Protein AF-A0A220VBJ7-F1 (afdb_monomer_lite)

Secondary structure (DSSP, 8-state):
----PPP-TTT--SHHHHHHHHHHHHHHHHHHHHHHHHHHHHHHHHHHHH-BTTB--HHHHHHHHHHHHHTT--TT---HHHHHHHHHHH--PPPTHHHHHHHHHHTTTTSHHHHHS----S--TT-HHHHHHHHHHHHHHHT-

pLDDT: mean 81.79, std 14.36, range [36.06, 96.69]

InterPro domains:
  IPR002901 Mannosyl-glycoprotein endo-beta-N-acetylglucosamidase-like domain [PF01832] (84-121)
  IPR053195 Bax-like [PTHR40572] (5-121)

Foldseek 3Di:
DPQQDQDPLVPDPDPVVLLVSLLVRVVVVLVVVQVVLVVLVVLLVVLQVVQDPQDDDPVNVVSLVVLCVVQVPDPPDPRVNVSSVVSNVLSDGDDSCVSVQLCVQCVSQVRPCCVVPVQSHDDDPPCCSPSVNVSVVVVVSVVD

Sequence (144 aa):
MTQIEKPDFTSINEISKRKEAFIQYFLPIINEINNSILKDKKLLNHIAVSNNNNTLSEKQKQDLGKLEKKYNLNEGTSDNSQKIKELTLRINTIPVSMIAQAALESGWGTSRFSIEGNNFLDNTVLQQVVVSRLRMLLQEQLMK

Structure (mmCIF, N/CA/C/O backbone):
data_AF-A0A220VBJ7-F1
#
_entry.id   AF-A0A220VBJ7-F1
#
loop_
_atom_site.group_PDB
_atom_site.id
_atom_site.type_symbol
_atom_site.label_atom_id
_atom_site.label_alt_id
_atom_site.label_comp_id
_atom_site.label_asym_id
_atom_site.label_entity_id
_atom_site.label_seq_id
_atom_site.pdbx_PDB_ins_code
_atom_site.Cartn_x
_atom_site.Cartn_y
_atom_site.Cartn_z
_atom_site.occupancy
_atom_site.B_iso_or_equiv
_atom_site.auth_seq_id
_atom_site.auth_comp_id
_atom_site.auth_asym_id
_atom_site.auth_atom_id
_atom_site.pdbx_PDB_model_num
ATOM 1 N N . MET A 1 1 ? -7.098 12.247 -8.175 1.00 49.66 1 MET A N 1
ATOM 2 C CA . MET A 1 1 ? -6.016 11.320 -8.547 1.00 49.66 1 MET A CA 1
ATOM 3 C C . MET A 1 1 ? -5.426 11.869 -9.820 1.00 49.66 1 MET A C 1
ATOM 5 O O . MET A 1 1 ? -6.189 12.132 -10.744 1.00 49.66 1 MET A O 1
ATOM 9 N N . THR A 1 2 ? -4.132 12.155 -9.832 1.00 51.00 2 THR A N 1
ATOM 10 C CA . THR A 1 2 ? -3.449 12.544 -11.068 1.00 51.00 2 THR A CA 1
ATOM 11 C C . THR A 1 2 ? -3.351 11.280 -11.914 1.00 51.00 2 THR A C 1
ATOM 13 O O . THR A 1 2 ? -2.804 10.294 -11.431 1.00 51.00 2 THR A O 1
ATOM 16 N N . GLN A 1 3 ? -3.927 11.257 -13.119 1.00 59.69 3 GLN A N 1
ATOM 17 C CA . GLN A 1 3 ? -3.736 10.113 -14.011 1.00 59.69 3 GLN A CA 1
ATOM 18 C C . GLN A 1 3 ? -2.275 10.107 -14.465 1.00 59.69 3 GLN A C 1
ATOM 20 O O . GLN A 1 3 ? -1.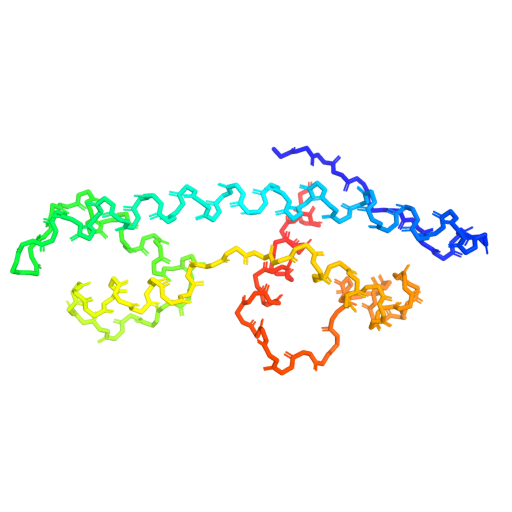840 10.994 -15.195 1.00 59.69 3 GLN A O 1
ATOM 25 N N . ILE A 1 4 ? -1.509 9.143 -13.959 1.00 72.06 4 ILE A N 1
ATOM 26 C CA . ILE A 1 4 ? -0.122 8.910 -14.356 1.00 72.06 4 ILE A CA 1
ATOM 27 C C . ILE A 1 4 ? -0.158 7.788 -15.384 1.00 72.06 4 ILE A C 1
ATOM 29 O O . ILE A 1 4 ? -0.421 6.632 -15.045 1.00 72.06 4 ILE A O 1
ATOM 33 N N . GLU A 1 5 ? 0.067 8.143 -16.643 1.00 81.31 5 GLU A N 1
ATOM 34 C CA . GLU A 1 5 ? 0.084 7.187 -17.743 1.00 81.31 5 GLU A CA 1
ATOM 35 C C . GLU A 1 5 ? 1.272 6.226 -17.596 1.00 81.31 5 GLU A C 1
ATOM 37 O O . GLU A 1 5 ? 2.394 6.638 -17.284 1.00 81.31 5 GLU A O 1
ATOM 42 N N . LYS A 1 6 ? 1.019 4.926 -17.778 1.00 83.88 6 LYS A N 1
ATOM 43 C CA . LYS A 1 6 ? 2.051 3.889 -17.692 1.00 83.88 6 LYS A CA 1
ATOM 44 C C . LYS A 1 6 ? 2.944 3.948 -18.937 1.00 83.88 6 LYS A C 1
ATOM 46 O O . LYS A 1 6 ? 2.429 3.728 -20.030 1.00 83.88 6 LYS A O 1
ATOM 51 N N . PRO A 1 7 ? 4.267 4.156 -18.797 1.00 88.06 7 PRO A N 1
ATOM 52 C CA . PRO A 1 7 ? 5.177 4.081 -19.931 1.00 88.06 7 PRO A CA 1
ATOM 53 C C . PRO A 1 7 ? 5.195 2.675 -20.538 1.00 88.06 7 PRO A C 1
ATOM 55 O O . PRO A 1 7 ? 5.212 1.677 -19.809 1.00 88.06 7 PRO A O 1
ATOM 58 N N . ASP A 1 8 ? 5.299 2.582 -21.863 1.00 90.69 8 ASP A N 1
ATOM 59 C CA . ASP A 1 8 ? 5.710 1.336 -22.508 1.00 90.69 8 ASP A CA 1
ATOM 60 C C . ASP A 1 8 ? 7.216 1.130 -22.293 1.00 90.69 8 ASP A C 1
ATOM 62 O O . ASP A 1 8 ? 8.058 1.529 -23.102 1.00 90.69 8 ASP A O 1
ATOM 66 N N . PHE A 1 9 ? 7.562 0.489 -21.177 1.00 90.75 9 PHE A N 1
ATOM 67 C CA . PHE A 1 9 ? 8.946 0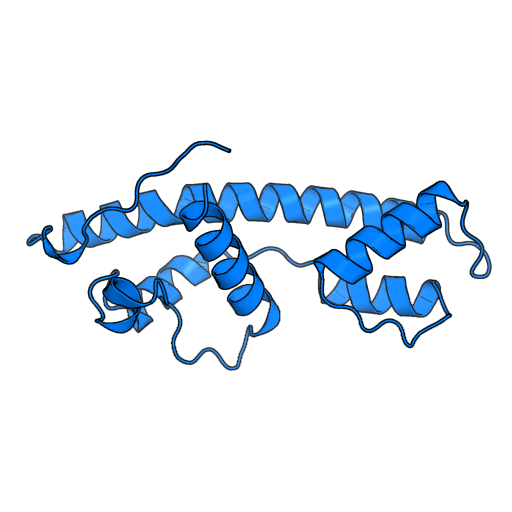.194 -20.812 1.00 90.75 9 PHE A CA 1
ATOM 68 C C . PHE A 1 9 ? 9.683 -0.660 -21.854 1.00 90.75 9 PHE A C 1
ATOM 70 O O . PHE A 1 9 ? 10.915 -0.615 -21.895 1.00 90.75 9 PHE A O 1
ATOM 77 N N . THR A 1 10 ? 8.970 -1.424 -22.693 1.00 90.00 10 THR A N 1
ATOM 78 C CA . THR A 1 10 ? 9.592 -2.272 -23.723 1.00 90.00 10 THR A CA 1
ATOM 79 C C . THR A 1 10 ? 10.093 -1.468 -24.916 1.00 90.00 10 THR A C 1
ATOM 81 O O . THR A 1 10 ? 11.131 -1.806 -25.481 1.00 90.00 10 THR A O 1
ATOM 84 N N . SER A 1 11 ? 9.429 -0.353 -25.229 1.00 92.56 11 SER A N 1
ATOM 85 C CA . SER A 1 11 ? 9.840 0.576 -26.288 1.00 92.56 11 SER A CA 1
ATOM 86 C C . SER A 1 11 ? 11.109 1.383 -25.952 1.00 92.56 11 SER A C 1
ATOM 88 O O . SER A 1 11 ? 11.761 1.937 -26.840 1.00 92.56 11 SER A O 1
ATOM 90 N N . ILE A 1 12 ? 11.506 1.445 -24.672 1.00 92.50 12 ILE A N 1
ATOM 91 C CA . ILE A 1 12 ? 12.649 2.244 -24.207 1.00 92.50 12 ILE A CA 1
ATOM 92 C C . ILE A 1 12 ? 13.937 1.417 -24.285 1.00 92.50 12 ILE A C 1
ATOM 94 O O . ILE A 1 12 ? 14.318 0.738 -23.330 1.00 92.50 12 ILE A O 1
ATOM 98 N N . ASN A 1 13 ? 14.648 1.491 -25.411 1.00 91.00 13 ASN A N 1
ATOM 99 C CA . ASN A 1 13 ? 15.873 0.710 -25.648 1.00 91.00 13 ASN A CA 1
ATOM 100 C C . ASN A 1 13 ? 17.038 1.072 -24.708 1.00 91.00 13 ASN A C 1
ATOM 102 O O . ASN A 1 13 ? 17.793 0.197 -24.286 1.00 91.00 13 ASN A O 1
ATOM 106 N N . GLU A 1 14 ? 17.186 2.350 -24.357 1.00 94.94 14 GLU A N 1
ATOM 107 C CA . GLU A 1 14 ? 18.277 2.814 -23.499 1.00 94.94 14 GLU A CA 1
ATOM 108 C C . GLU A 1 14 ? 17.997 2.481 -22.026 1.00 94.94 14 GLU A C 1
ATOM 110 O O . GLU A 1 14 ? 17.055 2.998 -21.422 1.00 94.94 14 GLU A O 1
ATOM 115 N N . ILE A 1 15 ? 18.845 1.639 -21.425 1.00 91.75 15 ILE A N 1
ATOM 116 C CA . ILE A 1 15 ? 18.643 1.148 -20.055 1.00 91.75 15 ILE A CA 1
ATOM 117 C C . ILE A 1 15 ? 18.559 2.282 -19.025 1.00 91.75 15 ILE A C 1
ATOM 119 O O . ILE A 1 15 ? 17.741 2.214 -18.112 1.00 91.75 15 ILE A O 1
ATOM 123 N N . SER A 1 16 ? 19.358 3.341 -19.178 1.00 94.50 16 SER A N 1
ATOM 124 C CA . SER A 1 16 ? 19.352 4.494 -18.271 1.00 94.50 16 SER A CA 1
ATOM 125 C C . SER A 1 16 ? 18.005 5.219 -18.292 1.00 94.50 16 SER A C 1
ATOM 127 O O . SER A 1 16 ? 17.412 5.430 -17.235 1.00 94.50 16 SER A O 1
ATOM 129 N N . LYS A 1 17 ? 17.463 5.491 -19.488 1.00 94.38 17 LYS A N 1
ATOM 130 C CA . LYS A 1 17 ? 16.135 6.103 -19.659 1.00 94.38 17 LYS A CA 1
ATOM 131 C C . LYS A 1 17 ? 15.012 5.210 -19.146 1.00 94.38 17 LYS A C 1
ATOM 133 O O . LYS A 1 17 ? 14.055 5.704 -18.562 1.00 94.38 17 LYS A O 1
ATOM 138 N N . ARG A 1 18 ? 15.129 3.889 -19.310 1.00 94.00 18 ARG A N 1
ATOM 139 C CA . ARG A 1 18 ? 14.128 2.941 -18.797 1.00 94.00 18 ARG A CA 1
ATOM 140 C C . ARG A 1 18 ? 14.072 2.950 -17.271 1.00 94.00 18 ARG A C 1
ATOM 142 O O . ARG A 1 18 ? 12.986 2.968 -16.700 1.00 94.00 18 ARG A O 1
ATOM 149 N N . LYS A 1 19 ? 15.236 2.977 -16.613 1.00 93.62 19 LYS A N 1
ATOM 150 C CA . LYS A 1 19 ? 15.338 3.100 -15.150 1.00 93.62 19 LYS A CA 1
ATOM 151 C C . LYS A 1 19 ? 14.693 4.384 -14.647 1.00 93.62 19 LYS A C 1
ATOM 153 O O . LYS A 1 19 ? 13.926 4.348 -13.688 1.00 93.62 19 LYS A O 1
ATOM 158 N N . GLU A 1 20 ? 14.992 5.498 -15.307 1.00 94.31 20 GLU A N 1
ATOM 159 C CA . GLU A 1 20 ? 14.415 6.800 -14.984 1.00 94.31 20 GLU A CA 1
ATOM 160 C C . GLU A 1 20 ? 12.891 6.790 -15.139 1.00 94.31 20 GLU A C 1
ATOM 162 O O . GLU A 1 20 ? 12.189 7.105 -14.179 1.00 94.31 20 GLU A O 1
ATOM 167 N N . ALA A 1 21 ? 12.380 6.335 -16.287 1.00 92.62 21 ALA A N 1
ATOM 168 C CA . ALA A 1 21 ? 10.946 6.225 -16.543 1.00 92.62 21 ALA A CA 1
ATOM 169 C C . ALA A 1 21 ? 10.240 5.342 -15.502 1.00 92.62 21 ALA A C 1
ATOM 171 O O . ALA A 1 21 ? 9.152 5.673 -15.035 1.00 92.62 21 ALA A O 1
ATOM 172 N N . PHE A 1 22 ? 10.868 4.237 -15.088 1.00 91.56 22 PHE A N 1
ATOM 173 C CA . PHE A 1 22 ? 10.323 3.348 -14.062 1.00 91.56 22 PHE A CA 1
ATOM 174 C C . PHE A 1 22 ? 10.199 4.054 -12.706 1.00 91.56 22 PHE A C 1
ATOM 176 O O . PHE A 1 22 ? 9.150 4.000 -12.064 1.00 91.56 22 PHE A O 1
ATOM 183 N N . ILE A 1 23 ? 11.248 4.759 -12.272 1.00 92.12 23 ILE A N 1
ATOM 184 C CA . ILE A 1 23 ? 11.227 5.508 -11.008 1.00 92.12 23 ILE A CA 1
ATOM 185 C C . ILE A 1 23 ? 10.211 6.653 -11.079 1.00 92.12 23 ILE A C 1
ATOM 187 O O . ILE A 1 23 ? 9.424 6.816 -10.148 1.00 92.12 23 ILE A O 1
ATOM 191 N N . GLN A 1 24 ? 10.192 7.416 -12.174 1.00 92.50 24 GLN A N 1
ATOM 192 C CA . GLN A 1 24 ? 9.256 8.526 -12.382 1.00 92.50 24 GLN A CA 1
ATOM 193 C C . GLN A 1 24 ? 7.798 8.065 -12.410 1.00 92.50 24 GLN A C 1
ATOM 195 O O . GLN A 1 24 ? 6.929 8.790 -11.934 1.00 92.50 24 GLN A O 1
ATOM 200 N N . TYR A 1 25 ? 7.531 6.855 -12.904 1.00 89.31 25 TYR A N 1
ATOM 201 C CA . TYR A 1 25 ? 6.203 6.257 -12.865 1.00 89.31 25 TYR A CA 1
ATOM 202 C C . TYR A 1 25 ? 5.793 5.861 -11.435 1.00 89.31 25 TYR A C 1
ATOM 204 O O . TYR A 1 25 ? 4.736 6.266 -10.954 1.00 89.31 25 TYR A O 1
ATOM 212 N N . PHE A 1 26 ? 6.631 5.109 -10.710 1.00 87.19 26 PHE A N 1
ATOM 213 C CA . PHE A 1 26 ? 6.243 4.544 -9.409 1.00 87.19 26 PHE A CA 1
ATOM 214 C C . PHE A 1 26 ? 6.357 5.499 -8.219 1.00 87.19 26 PHE A C 1
ATOM 216 O O . PHE A 1 26 ? 5.573 5.388 -7.275 1.00 87.19 26 PHE A O 1
ATOM 223 N N . LEU A 1 27 ? 7.326 6.415 -8.218 1.00 90.50 27 LEU A N 1
ATOM 224 C CA . LEU A 1 27 ? 7.577 7.310 -7.087 1.00 90.50 27 LEU A CA 1
ATOM 225 C C . LEU A 1 27 ? 6.358 8.175 -6.709 1.00 90.50 27 LEU A C 1
ATOM 227 O O . LEU A 1 27 ? 5.960 8.144 -5.540 1.00 90.50 27 LEU A O 1
ATOM 231 N N . PRO A 1 28 ? 5.723 8.919 -7.635 1.00 90.06 28 PRO A N 1
ATOM 232 C CA . PRO A 1 28 ? 4.513 9.678 -7.319 1.00 90.06 28 PRO A CA 1
ATOM 233 C C . PRO A 1 28 ? 3.348 8.785 -6.863 1.00 90.06 28 PRO A C 1
ATOM 235 O O . PRO A 1 28 ? 2.659 9.154 -5.912 1.00 90.06 28 PRO A O 1
ATOM 238 N N . ILE A 1 29 ? 3.176 7.594 -7.453 1.00 85.12 29 ILE A N 1
ATOM 239 C CA . ILE A 1 29 ? 2.142 6.624 -7.049 1.00 85.12 29 ILE A CA 1
ATOM 240 C C . ILE A 1 29 ? 2.353 6.207 -5.588 1.00 85.12 29 ILE A C 1
ATOM 242 O O . ILE A 1 29 ? 1.443 6.308 -4.767 1.00 85.12 29 ILE A O 1
ATOM 246 N N . ILE A 1 30 ? 3.568 5.789 -5.224 1.00 85.81 30 ILE A N 1
ATOM 247 C CA . ILE A 1 30 ? 3.896 5.385 -3.850 1.00 85.81 30 ILE A CA 1
ATOM 248 C C . ILE A 1 30 ? 3.710 6.545 -2.872 1.00 85.81 30 ILE A C 1
ATOM 250 O O . ILE A 1 30 ? 3.183 6.339 -1.778 1.00 85.81 30 ILE A O 1
ATOM 254 N N . ASN A 1 31 ? 4.087 7.765 -3.256 1.00 89.56 31 ASN A N 1
ATOM 255 C CA . ASN A 1 31 ? 3.891 8.947 -2.421 1.00 89.56 31 ASN A CA 1
ATOM 256 C C . ASN A 1 31 ? 2.403 9.234 -2.170 1.00 89.56 31 ASN A C 1
ATOM 258 O O . ASN A 1 31 ? 2.016 9.492 -1.029 1.00 89.56 31 ASN A O 1
ATOM 262 N N . GLU A 1 32 ? 1.549 9.147 -3.194 1.00 86.88 32 GLU A N 1
ATOM 263 C CA . GLU A 1 32 ? 0.100 9.325 -3.040 1.00 86.88 32 GLU A CA 1
ATOM 264 C C . GLU A 1 32 ? -0.503 8.256 -2.116 1.00 86.88 32 GLU A C 1
ATOM 266 O O . GLU A 1 32 ? -1.260 8.572 -1.190 1.00 86.88 32 GLU A O 1
ATOM 271 N N . ILE A 1 33 ? -0.100 6.997 -2.301 1.00 84.69 33 ILE A N 1
ATOM 272 C CA . ILE A 1 33 ? -0.538 5.875 -1.466 1.00 84.69 33 ILE A CA 1
ATOM 273 C C . ILE A 1 33 ? -0.105 6.079 -0.013 1.00 84.69 33 ILE A C 1
ATOM 275 O O . ILE A 1 33 ? -0.928 5.977 0.900 1.00 84.69 33 ILE A O 1
ATOM 279 N N . ASN A 1 34 ? 1.161 6.428 0.215 1.00 89.44 34 ASN A N 1
ATOM 280 C CA . ASN A 1 34 ? 1.687 6.695 1.549 1.00 89.44 34 ASN A CA 1
ATOM 281 C C . ASN A 1 34 ? 0.969 7.865 2.220 1.00 89.44 34 ASN A C 1
ATOM 283 O O . ASN A 1 34 ? 0.639 7.776 3.401 1.00 89.44 34 ASN A O 1
ATOM 287 N N . ASN A 1 35 ? 0.634 8.918 1.474 1.00 92.25 35 ASN A N 1
ATOM 288 C CA . ASN A 1 35 ? -0.169 10.023 1.991 1.00 92.25 35 ASN A CA 1
ATOM 289 C C . ASN A 1 35 ? -1.575 9.570 2.416 1.00 92.25 35 ASN A C 1
ATOM 291 O O . ASN A 1 35 ? -2.077 10.033 3.443 1.00 92.25 35 ASN A O 1
ATOM 295 N N . SER A 1 36 ? -2.211 8.653 1.678 1.00 90.25 36 SER A N 1
ATOM 296 C CA . SER A 1 36 ? -3.487 8.049 2.094 1.00 90.25 36 SER A CA 1
ATOM 297 C C . SER A 1 36 ? -3.328 7.217 3.370 1.00 90.25 36 SER A C 1
ATOM 299 O O . SER A 1 36 ? -4.076 7.416 4.326 1.00 90.25 36 SER A O 1
ATOM 301 N N . ILE A 1 37 ? -2.306 6.362 3.435 1.00 90.94 37 ILE A N 1
ATOM 302 C CA . ILE A 1 37 ? -2.015 5.519 4.604 1.00 90.94 37 ILE A CA 1
ATOM 303 C C . ILE A 1 37 ? -1.731 6.372 5.846 1.00 90.94 37 ILE A C 1
ATOM 305 O O . ILE A 1 37 ? -2.180 6.044 6.940 1.00 90.94 37 ILE A O 1
ATOM 309 N N . LEU A 1 38 ? -1.021 7.493 5.705 1.00 94.31 38 LEU A N 1
ATOM 310 C CA . LEU A 1 38 ? -0.758 8.411 6.815 1.00 94.31 38 LEU A CA 1
ATOM 311 C C . LEU A 1 38 ? -2.039 9.067 7.345 1.00 94.31 38 LEU A C 1
ATOM 313 O O . LEU A 1 38 ? -2.154 9.278 8.553 1.00 94.31 38 LEU A O 1
ATOM 317 N N . LYS A 1 39 ? -3.012 9.373 6.477 1.00 95.56 39 LYS A N 1
ATOM 318 C CA . LYS A 1 39 ? -4.337 9.855 6.907 1.00 95.56 39 LYS A CA 1
ATOM 319 C C . LYS A 1 39 ? -5.083 8.773 7.687 1.00 95.56 39 LYS A C 1
ATOM 321 O O . LYS A 1 39 ? -5.618 9.067 8.752 1.00 95.56 39 LYS A O 1
ATOM 326 N N . ASP A 1 40 ? -5.039 7.531 7.212 1.00 95.25 40 ASP A N 1
ATOM 327 C CA . ASP A 1 40 ? -5.651 6.394 7.903 1.00 95.25 40 ASP A CA 1
ATOM 328 C C . ASP A 1 40 ? -4.989 6.125 9.264 1.00 95.25 40 ASP A C 1
ATOM 330 O O . ASP A 1 40 ? -5.693 5.934 10.253 1.00 95.25 40 ASP A O 1
ATOM 334 N N . LYS A 1 41 ? -3.649 6.193 9.359 1.00 95.38 41 LYS A N 1
ATOM 335 C CA . LYS A 1 41 ? -2.918 6.100 10.639 1.00 95.38 41 LYS A CA 1
ATOM 336 C C . LYS A 1 41 ? -3.371 7.176 11.621 1.00 95.38 41 LYS A C 1
ATOM 338 O O . LYS A 1 41 ? -3.604 6.881 12.789 1.00 95.38 41 LYS A O 1
ATOM 343 N N . LYS A 1 42 ? -3.501 8.426 11.163 1.00 96.69 42 LYS A N 1
ATOM 344 C CA . LYS A 1 42 ? -3.973 9.536 12.008 1.00 96.69 42 LYS A CA 1
ATOM 345 C C . LYS A 1 42 ? -5.390 9.284 12.524 1.00 96.69 42 LYS A C 1
ATOM 347 O O . LYS A 1 42 ? -5.641 9.489 13.708 1.00 96.69 42 LYS A O 1
ATOM 352 N N . LEU A 1 43 ? -6.286 8.810 11.658 1.00 96.31 43 LEU A N 1
ATOM 353 C CA . LEU A 1 43 ? -7.650 8.439 12.035 1.00 96.31 43 LEU A CA 1
ATOM 354 C C . LEU A 1 43 ? -7.660 7.299 13.063 1.00 96.31 43 LEU A C 1
ATOM 356 O O . LEU A 1 43 ? -8.316 7.424 14.096 1.00 96.31 43 LEU A O 1
ATOM 360 N N . LEU A 1 44 ? -6.896 6.228 12.824 1.00 95.94 44 LEU A N 1
ATOM 361 C CA . LEU A 1 44 ? -6.794 5.099 13.749 1.00 95.94 44 LEU A CA 1
ATOM 362 C C . LEU A 1 44 ? -6.250 5.533 15.114 1.00 95.94 44 LEU A C 1
ATOM 364 O O . LEU A 1 44 ? -6.814 5.156 16.134 1.00 95.94 44 LEU A O 1
ATOM 368 N N . ASN A 1 45 ? -5.208 6.368 15.144 1.00 95.44 45 ASN A N 1
ATOM 369 C CA . ASN A 1 45 ? -4.644 6.891 16.389 1.00 95.44 45 ASN A CA 1
ATOM 370 C C . ASN A 1 45 ? -5.662 7.734 17.166 1.00 95.44 45 ASN A C 1
ATOM 372 O O . ASN A 1 45 ? -5.760 7.611 18.383 1.00 95.44 45 ASN A O 1
ATOM 376 N N . HIS A 1 46 ? -6.454 8.559 16.476 1.00 95.06 46 HIS A N 1
ATOM 377 C CA . HIS A 1 46 ? -7.524 9.329 17.111 1.00 95.06 46 HIS A CA 1
ATOM 378 C C . HIS A 1 46 ? -8.597 8.416 17.731 1.00 95.06 46 HIS A C 1
ATOM 380 O O . HIS A 1 46 ? -9.049 8.656 18.853 1.00 95.06 46 HIS A O 1
ATOM 386 N N . ILE A 1 47 ? -8.987 7.347 17.027 1.00 94.81 47 ILE A N 1
ATOM 387 C CA . ILE A 1 47 ? -9.903 6.324 17.554 1.00 94.81 47 ILE A CA 1
ATOM 388 C C . ILE A 1 47 ? -9.276 5.621 18.768 1.00 94.81 47 ILE A C 1
ATOM 390 O O . ILE A 1 47 ? -9.942 5.476 19.787 1.00 94.81 47 ILE A O 1
ATOM 394 N N . ALA A 1 48 ? -7.994 5.252 18.691 1.00 93.06 48 ALA A N 1
ATOM 395 C CA . ALA A 1 48 ? -7.268 4.557 19.751 1.00 93.06 48 ALA A CA 1
ATOM 396 C C . ALA A 1 48 ? -7.194 5.364 21.051 1.00 93.06 48 ALA A C 1
ATOM 398 O O . ALA A 1 48 ? -7.490 4.828 22.113 1.00 93.06 48 ALA A O 1
ATOM 399 N N . VAL A 1 49 ? -6.867 6.657 20.967 1.00 92.56 49 VAL A N 1
ATOM 400 C CA . VAL A 1 49 ? -6.828 7.560 22.133 1.00 92.56 49 VAL A CA 1
ATOM 401 C C . VAL A 1 49 ? -8.214 7.738 22.759 1.00 92.56 49 VAL A C 1
ATOM 403 O O . VAL A 1 49 ? -8.331 7.923 23.965 1.00 92.56 49 VAL A O 1
ATOM 406 N N . SER A 1 50 ? -9.271 7.667 21.948 1.00 88.44 50 SER A N 1
ATOM 407 C CA . SER A 1 50 ? -10.651 7.828 22.416 1.00 88.44 50 SER A CA 1
ATOM 408 C C . SER A 1 50 ? -11.276 6.538 22.958 1.00 88.44 50 SER A C 1
ATOM 410 O O . SER A 1 50 ? -12.365 6.589 23.529 1.00 88.44 50 SER A O 1
ATOM 412 N N . ASN A 1 51 ? -10.637 5.386 22.746 1.00 86.81 51 ASN A N 1
ATOM 413 C CA . ASN A 1 51 ? -11.168 4.087 23.137 1.00 86.81 51 ASN A CA 1
ATOM 414 C C . ASN A 1 51 ? -11.003 3.872 24.648 1.00 86.81 51 ASN A C 1
ATOM 416 O O . ASN A 1 51 ? -9.991 3.346 25.105 1.00 86.81 51 ASN A O 1
ATOM 420 N N . ASN A 1 52 ? -12.014 4.260 25.424 1.00 80.69 52 ASN A N 1
ATOM 421 C CA . ASN A 1 52 ? -12.077 4.007 26.863 1.00 80.69 52 ASN A CA 1
ATOM 422 C C . ASN A 1 52 ? -12.953 2.784 27.143 1.00 80.69 52 ASN A C 1
ATOM 424 O O . ASN A 1 52 ? -14.136 2.784 26.805 1.00 80.69 52 ASN A O 1
ATOM 428 N N . ASN A 1 53 ? -12.388 1.748 27.772 1.00 81.44 53 ASN A N 1
ATOM 429 C CA . ASN A 1 53 ? -13.095 0.501 28.105 1.00 81.44 53 ASN A CA 1
ATOM 430 C C . ASN A 1 53 ? -13.888 -0.077 26.919 1.00 81.44 53 ASN A C 1
ATOM 432 O O . ASN A 1 53 ? -15.067 -0.401 27.045 1.00 81.44 53 ASN A O 1
ATOM 436 N N . ASN A 1 54 ? -13.252 -0.159 25.746 1.00 82.12 54 ASN A N 1
ATOM 437 C CA . ASN A 1 54 ? -13.850 -0.695 24.520 1.00 82.12 54 ASN A CA 1
ATOM 438 C C . ASN A 1 54 ? -15.077 0.088 23.993 1.00 82.12 54 ASN A C 1
ATOM 440 O O . ASN A 1 54 ? -15.831 -0.411 23.154 1.00 82.12 54 ASN A O 1
ATOM 444 N N . THR A 1 55 ? -15.294 1.314 24.477 1.00 86.50 55 THR A N 1
ATOM 445 C CA . THR A 1 55 ? -16.433 2.153 24.102 1.00 86.50 55 THR A CA 1
ATOM 446 C C . THR A 1 55 ? -16.007 3.197 23.076 1.00 86.50 55 THR A C 1
ATOM 448 O O . THR A 1 55 ? -15.082 3.974 23.301 1.00 86.50 55 THR A O 1
ATOM 451 N N . LEU A 1 56 ? -16.720 3.232 21.951 1.00 90.81 56 LEU A N 1
ATOM 452 C CA . LEU A 1 56 ? -16.526 4.178 20.855 1.00 90.81 56 LEU A CA 1
ATOM 453 C C . LEU A 1 56 ? -17.867 4.815 20.480 1.00 90.81 56 LEU A C 1
ATOM 455 O O . LEU A 1 56 ? -18.912 4.165 20.554 1.00 90.81 56 LEU A O 1
ATOM 459 N N . SER A 1 57 ? -17.839 6.068 20.030 1.00 92.44 57 SER A N 1
ATOM 460 C CA . SER A 1 57 ? -19.000 6.712 19.404 1.00 92.44 57 SER A CA 1
ATOM 461 C C . SER A 1 57 ? -19.391 6.014 18.098 1.00 92.44 57 SER A C 1
ATOM 463 O O . SER A 1 57 ? -18.558 5.385 17.445 1.00 92.44 57 SER A O 1
ATOM 465 N N . GLU A 1 58 ? -20.638 6.183 17.657 1.00 91.81 58 GLU A N 1
ATOM 466 C CA . GLU A 1 58 ? -21.112 5.595 16.394 1.00 91.81 58 GLU A CA 1
ATOM 467 C C . GLU A 1 58 ? -20.267 6.024 15.189 1.00 91.81 58 GLU A C 1
ATOM 469 O O . GLU A 1 58 ? -19.918 5.198 14.346 1.00 91.81 58 GLU A O 1
ATOM 474 N N . LYS A 1 59 ? -19.826 7.288 15.150 1.00 93.38 59 LYS A N 1
ATOM 475 C CA . LYS A 1 59 ? -18.908 7.769 14.110 1.00 93.38 59 LYS A CA 1
ATOM 476 C C . LYS A 1 59 ? -17.572 7.018 14.137 1.00 93.38 59 LYS A C 1
ATOM 478 O O . LYS A 1 59 ? -17.087 6.595 13.094 1.00 93.38 59 LYS A O 1
ATOM 483 N N . GLN A 1 60 ? -16.989 6.821 15.320 1.00 94.06 60 GLN A N 1
ATOM 484 C CA . GLN A 1 60 ? -15.725 6.091 15.467 1.00 94.06 60 GLN A CA 1
ATOM 485 C C . GLN A 1 60 ? -15.871 4.613 15.107 1.00 94.06 60 GLN A C 1
ATOM 487 O O . GLN A 1 60 ? -14.973 4.072 14.472 1.00 94.06 60 GLN A O 1
ATOM 492 N N . LYS A 1 61 ? -16.995 3.971 15.449 1.00 91.88 61 LYS A N 1
ATOM 493 C CA . LYS A 1 61 ? -17.289 2.594 15.021 1.00 91.88 61 LYS A CA 1
ATOM 494 C C . LYS A 1 61 ? -17.393 2.494 13.501 1.00 91.88 61 LYS A C 1
ATOM 496 O O . LYS A 1 61 ? -16.814 1.588 12.910 1.00 91.88 61 LYS A O 1
ATOM 501 N N . GLN A 1 62 ? -18.081 3.438 12.858 1.00 93.12 62 GLN A N 1
ATOM 502 C CA . GLN A 1 62 ? -18.178 3.490 11.397 1.00 93.12 62 GLN A CA 1
ATOM 503 C C . GLN A 1 62 ? -16.810 3.695 10.740 1.00 93.12 62 GLN A C 1
ATOM 505 O O . GLN A 1 62 ? -16.483 3.016 9.769 1.00 93.12 62 GLN A O 1
ATOM 510 N N . ASP A 1 63 ? -16.006 4.621 11.258 1.00 94.94 63 ASP A N 1
ATOM 511 C CA . ASP A 1 63 ? -14.671 4.898 10.730 1.00 94.94 63 ASP A CA 1
ATOM 512 C C . ASP A 1 63 ? -13.707 3.725 10.964 1.00 94.94 63 ASP A C 1
ATOM 514 O O . ASP A 1 63 ? -12.961 3.364 10.053 1.00 94.94 63 ASP A O 1
ATOM 518 N N . LEU A 1 64 ? -13.787 3.058 12.121 1.00 93.88 64 LEU A N 1
ATOM 519 C CA . LEU A 1 64 ? -13.065 1.815 12.390 1.00 93.88 64 LEU A CA 1
ATOM 520 C C . LEU A 1 64 ? -13.480 0.724 11.395 1.00 93.88 64 LEU A C 1
ATOM 522 O O . LEU A 1 64 ? -12.616 0.161 10.733 1.00 93.88 64 LEU A O 1
ATOM 526 N N . GLY A 1 65 ? -14.782 0.514 11.181 1.00 92.31 65 GLY A N 1
ATOM 527 C CA . GLY A 1 65 ? -15.298 -0.462 10.216 1.00 92.31 65 GLY A CA 1
ATOM 528 C C . GLY A 1 65 ? -14.866 -0.192 8.769 1.00 92.31 65 GLY A C 1
ATOM 529 O O . GLY A 1 65 ? -14.598 -1.124 8.009 1.00 92.31 65 GLY A O 1
ATOM 530 N N . LYS A 1 66 ? -14.723 1.080 8.368 1.00 92.44 66 LYS A N 1
ATOM 531 C CA . LYS A 1 66 ? -14.134 1.432 7.063 1.00 92.44 66 LYS A CA 1
ATOM 532 C C . LYS A 1 66 ? -12.669 1.010 6.982 1.00 92.44 66 LYS A C 1
ATOM 534 O O . LYS A 1 66 ? -12.258 0.493 5.945 1.00 92.44 66 LYS A O 1
ATOM 539 N N . LEU A 1 67 ? -11.887 1.223 8.043 1.00 92.19 67 LEU A N 1
ATOM 540 C CA . LEU A 1 67 ? -10.490 0.786 8.101 1.00 92.19 67 LEU A CA 1
ATOM 541 C C . LEU A 1 67 ? -10.381 -0.744 8.086 1.00 92.19 67 LEU A C 1
ATOM 543 O O . LEU A 1 67 ? -9.551 -1.274 7.354 1.00 92.19 67 LEU A O 1
ATOM 547 N N . GLU A 1 68 ? -11.250 -1.455 8.807 1.00 91.31 68 GLU A N 1
ATOM 548 C CA . GLU A 1 68 ? -11.315 -2.923 8.796 1.00 91.31 68 GLU A CA 1
ATOM 549 C C . GLU A 1 68 ? -11.490 -3.462 7.375 1.00 91.31 68 GLU A C 1
ATOM 551 O O . GLU A 1 68 ? -10.653 -4.231 6.897 1.00 91.31 68 GLU A O 1
ATOM 556 N N . LYS A 1 69 ? -12.503 -2.964 6.655 1.00 88.44 69 LYS A N 1
ATOM 557 C CA . LYS A 1 69 ? -12.744 -3.328 5.252 1.00 88.44 69 LYS A CA 1
ATOM 558 C C . LYS A 1 69 ? -11.576 -2.935 4.355 1.00 88.44 69 LYS A C 1
ATOM 560 O O . LYS A 1 69 ? -11.121 -3.727 3.540 1.00 88.44 69 LYS A O 1
ATOM 565 N N . LYS A 1 70 ? -11.046 -1.720 4.525 1.00 87.19 70 LYS A N 1
ATOM 566 C CA . LYS A 1 70 ? -9.939 -1.195 3.712 1.00 87.19 70 LYS A CA 1
ATOM 567 C C . LYS A 1 70 ? -8.651 -2.011 3.867 1.00 87.19 70 LYS A C 1
ATOM 569 O O . LYS A 1 70 ? -7.853 -2.023 2.931 1.00 87.19 70 LYS A O 1
ATOM 574 N N . TYR A 1 71 ? -8.422 -2.641 5.019 1.00 87.00 71 TYR A N 1
ATOM 575 C CA . TYR A 1 71 ? -7.203 -3.394 5.343 1.00 87.00 71 TYR A CA 1
ATOM 576 C C . TYR A 1 71 ? -7.444 -4.903 5.529 1.00 87.00 71 TYR A C 1
ATOM 578 O O . TYR A 1 71 ? -6.582 -5.601 6.078 1.00 87.00 71 TYR A O 1
ATOM 586 N N . ASN A 1 72 ? -8.582 -5.404 5.032 1.00 85.25 72 ASN A N 1
ATOM 587 C CA . ASN A 1 72 ? -8.980 -6.813 5.060 1.00 85.25 72 ASN A CA 1
ATOM 588 C C .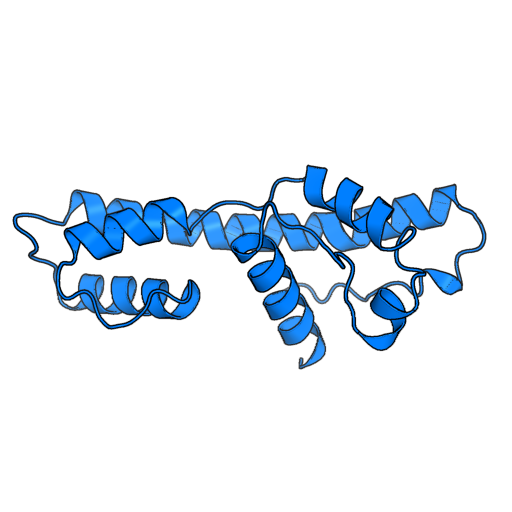 ASN A 1 72 ? -8.811 -7.442 6.454 1.00 85.25 72 ASN A C 1
ATOM 590 O O . ASN A 1 72 ? -8.198 -8.504 6.610 1.00 85.25 72 ASN A O 1
ATOM 594 N N . LEU A 1 73 ? -9.278 -6.735 7.485 1.00 85.25 73 LEU A N 1
ATOM 595 C CA . LEU A 1 73 ? -9.406 -7.297 8.822 1.00 85.25 73 LEU A CA 1
ATOM 596 C C . LEU A 1 73 ? -10.683 -8.143 8.864 1.00 85.25 73 LEU A C 1
ATOM 598 O O . LEU A 1 73 ? -11.754 -7.646 8.525 1.00 85.25 73 LEU A O 1
ATOM 602 N N . ASN A 1 74 ? -10.566 -9.415 9.244 1.00 75.56 74 ASN A N 1
ATOM 603 C CA . ASN A 1 74 ? -11.708 -10.328 9.295 1.00 75.56 74 ASN A CA 1
ATOM 604 C C . ASN A 1 74 ? -12.742 -9.851 10.328 1.00 75.56 74 ASN A C 1
ATOM 606 O O . ASN A 1 74 ? -12.379 -9.484 11.443 1.00 75.56 74 ASN A O 1
ATOM 610 N N . GLU A 1 75 ? -14.031 -9.949 9.995 1.00 65.25 75 GLU A N 1
ATOM 611 C CA . GLU A 1 75 ? -15.157 -9.462 10.817 1.00 65.25 75 GLU A CA 1
ATOM 612 C C . GLU A 1 75 ? -15.423 -10.289 12.102 1.00 65.25 75 GLU A C 1
ATOM 614 O O . GLU A 1 75 ? -16.463 -10.143 12.737 1.00 65.25 75 GLU A O 1
ATOM 619 N N . GLY A 1 76 ? -14.498 -11.161 12.519 1.00 60.34 76 GLY A N 1
ATOM 620 C CA . GLY A 1 76 ? -14.700 -12.095 13.636 1.00 60.34 76 GLY A CA 1
ATOM 621 C C . GLY A 1 76 ? -14.407 -11.533 15.032 1.00 60.34 76 GLY A C 1
ATOM 622 O O . GLY A 1 76 ? -14.856 -12.098 16.029 1.00 60.34 76 GLY A O 1
ATOM 623 N N . THR A 1 77 ? -13.665 -10.430 15.133 1.00 68.81 77 THR A N 1
ATOM 624 C CA . THR A 1 77 ? -13.265 -9.855 16.426 1.00 68.81 77 THR A CA 1
ATOM 625 C C . THR A 1 77 ? -14.286 -8.808 16.860 1.00 68.81 77 THR A C 1
ATOM 627 O O . THR A 1 77 ? -14.461 -7.814 16.172 1.00 68.81 77 THR A O 1
ATOM 630 N N . SER A 1 78 ? -14.956 -8.986 18.003 1.00 77.69 78 SER A N 1
ATOM 631 C CA . SER A 1 78 ? -15.906 -7.981 18.534 1.00 77.69 78 SER A CA 1
ATOM 632 C C . SER A 1 78 ? -15.247 -6.912 19.421 1.00 77.69 78 SER A C 1
ATOM 634 O O . SER A 1 78 ? -15.858 -5.887 19.713 1.00 77.69 78 SER A O 1
ATOM 636 N N . ASP A 1 79 ? -14.000 -7.126 19.849 1.00 89.12 79 ASP A N 1
ATOM 637 C CA . ASP A 1 79 ? -13.246 -6.185 20.684 1.00 89.12 79 ASP A CA 1
ATOM 638 C C . ASP A 1 79 ? -12.568 -5.093 19.839 1.00 89.12 79 ASP A C 1
ATOM 640 O O . ASP A 1 79 ? -11.680 -5.375 19.029 1.00 89.12 79 ASP A O 1
ATOM 644 N N . ASN A 1 80 ? -12.944 -3.827 20.055 1.00 90.31 80 ASN A N 1
ATOM 645 C CA . ASN A 1 80 ? -12.343 -2.681 19.372 1.00 90.31 80 ASN A CA 1
ATOM 646 C C . ASN A 1 80 ? -10.864 -2.534 19.721 1.00 90.31 80 ASN A C 1
ATOM 648 O O . ASN A 1 80 ? -10.082 -2.126 18.868 1.00 90.31 80 ASN 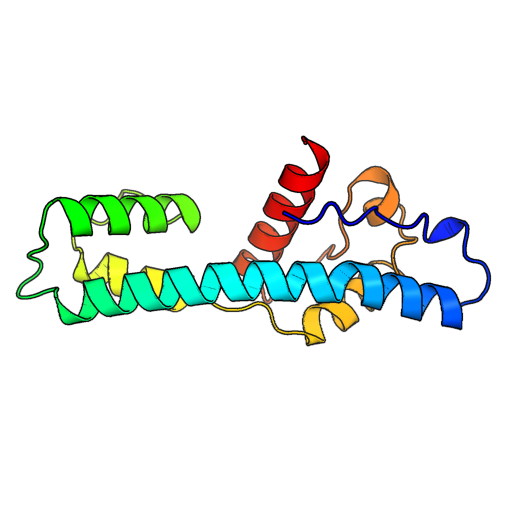A O 1
ATOM 652 N N . SER A 1 81 ? -10.455 -2.896 20.936 1.00 90.62 81 SER A N 1
ATOM 653 C CA . SER A 1 81 ? -9.058 -2.788 21.369 1.00 90.62 81 SER A CA 1
ATOM 654 C C . SER A 1 81 ? -8.169 -3.736 20.565 1.00 90.62 81 SER A C 1
ATOM 656 O O . SER A 1 81 ? -7.126 -3.331 20.041 1.00 90.62 81 SER A O 1
ATOM 658 N N . GLN A 1 82 ? -8.617 -4.980 20.385 1.00 90.94 82 GLN A N 1
ATOM 659 C CA . GLN A 1 82 ? -7.951 -5.941 19.515 1.00 90.94 82 GLN A CA 1
ATOM 660 C C . GLN A 1 82 ? -7.968 -5.495 18.043 1.00 90.94 82 GLN A C 1
ATOM 662 O O . GLN A 1 82 ? -6.916 -5.516 17.402 1.00 90.94 82 GLN A O 1
ATOM 667 N N . LYS A 1 83 ? -9.104 -5.007 17.519 1.00 91.31 83 LYS A N 1
ATOM 668 C CA . LYS A 1 83 ? -9.183 -4.459 16.149 1.00 91.31 83 LYS A CA 1
ATOM 669 C C . LYS A 1 83 ? -8.170 -3.342 15.914 1.00 91.31 83 LYS A C 1
ATOM 671 O O . LYS A 1 83 ? -7.445 -3.356 14.922 1.00 91.31 83 LYS A O 1
ATOM 676 N N . ILE A 1 84 ? -8.090 -2.385 16.839 1.00 93.00 84 ILE A N 1
ATOM 677 C CA . ILE A 1 84 ? -7.152 -1.259 16.776 1.00 93.00 84 ILE A CA 1
ATOM 678 C C . ILE A 1 84 ? -5.709 -1.768 16.762 1.00 93.00 84 ILE A C 1
ATOM 680 O O . ILE A 1 84 ? -4.903 -1.301 15.953 1.00 93.00 84 ILE A O 1
ATOM 684 N N . LYS A 1 85 ? -5.377 -2.750 17.608 1.00 91.56 85 LYS A N 1
ATOM 685 C CA . LYS A 1 85 ? -4.041 -3.357 17.652 1.00 91.56 85 LYS A CA 1
ATOM 686 C C . LYS A 1 85 ? -3.685 -4.042 16.331 1.00 91.56 85 LYS A C 1
ATOM 688 O O . LYS A 1 85 ? -2.597 -3.819 15.805 1.00 91.56 85 LYS A O 1
ATOM 693 N N . GLU A 1 86 ? -4.593 -4.837 15.771 1.00 90.69 86 GLU A N 1
ATOM 694 C CA . GLU A 1 86 ? -4.365 -5.525 14.497 1.00 90.69 86 GLU A CA 1
ATOM 695 C C . GLU A 1 86 ? -4.247 -4.542 13.324 1.00 90.69 86 GLU A C 1
ATOM 697 O O . GLU A 1 86 ? -3.340 -4.667 12.498 1.00 90.69 86 GLU A O 1
ATOM 702 N N . LEU A 1 87 ? -5.100 -3.514 13.274 1.00 90.94 87 LEU A N 1
ATOM 703 C CA . LEU A 1 87 ? -4.999 -2.454 12.271 1.00 90.94 87 LEU A CA 1
ATOM 704 C C . LEU A 1 87 ? -3.694 -1.669 12.407 1.00 90.94 87 LEU A C 1
ATOM 706 O O . LEU A 1 87 ? -3.071 -1.366 11.396 1.00 90.94 87 LEU A O 1
ATOM 710 N N . THR A 1 88 ? -3.217 -1.408 13.623 1.00 90.81 88 THR A N 1
ATOM 711 C CA . THR A 1 88 ? -1.933 -0.717 13.841 1.00 90.81 88 THR A CA 1
ATOM 712 C C . THR A 1 88 ? -0.765 -1.461 13.182 1.00 90.81 88 THR A C 1
ATOM 714 O O . THR A 1 88 ? 0.142 -0.826 12.648 1.00 90.81 88 THR A O 1
ATOM 717 N N . LEU A 1 89 ? -0.804 -2.797 13.154 1.00 88.19 89 LEU A N 1
ATOM 718 C CA . LEU A 1 89 ? 0.215 -3.617 12.488 1.00 88.19 89 LEU A CA 1
ATOM 719 C C . LEU A 1 89 ? 0.069 -3.628 10.957 1.00 88.19 89 LEU A C 1
ATOM 721 O O . LEU A 1 89 ? 1.062 -3.757 10.243 1.00 88.19 89 LEU A O 1
ATOM 725 N N . ARG A 1 90 ? -1.160 -3.498 10.443 1.00 87.81 90 ARG A N 1
ATOM 726 C CA . ARG A 1 90 ? -1.476 -3.597 9.005 1.00 87.81 90 ARG A CA 1
ATOM 727 C C . ARG A 1 90 ? -1.366 -2.271 8.261 1.00 87.81 90 ARG A C 1
ATOM 729 O O . ARG A 1 90 ? -0.970 -2.247 7.097 1.00 87.81 90 ARG A O 1
ATOM 736 N N . ILE A 1 91 ? -1.741 -1.169 8.906 1.00 90.19 91 ILE A N 1
ATOM 737 C CA . ILE A 1 91 ? -1.696 0.168 8.319 1.00 90.19 91 ILE A CA 1
ATOM 738 C C . ILE A 1 91 ? -0.246 0.639 8.367 1.00 90.19 91 ILE A C 1
ATOM 740 O O . ILE A 1 91 ? 0.170 1.284 9.324 1.00 90.19 91 ILE A O 1
ATOM 744 N N . ASN A 1 92 ? 0.543 0.327 7.339 1.00 87.38 92 ASN A N 1
ATOM 745 C CA . ASN A 1 92 ? 1.928 0.776 7.255 1.00 87.38 92 ASN A CA 1
ATOM 746 C C . ASN A 1 92 ? 2.290 1.314 5.872 1.00 87.38 92 ASN A C 1
ATOM 748 O O . ASN A 1 92 ? 1.728 0.894 4.867 1.00 87.38 92 ASN A O 1
ATOM 752 N N . THR A 1 93 ? 3.199 2.287 5.841 1.00 86.62 93 THR A N 1
ATOM 753 C CA . THR A 1 93 ? 3.645 2.937 4.606 1.00 86.62 93 THR A CA 1
ATOM 754 C C . THR A 1 93 ? 4.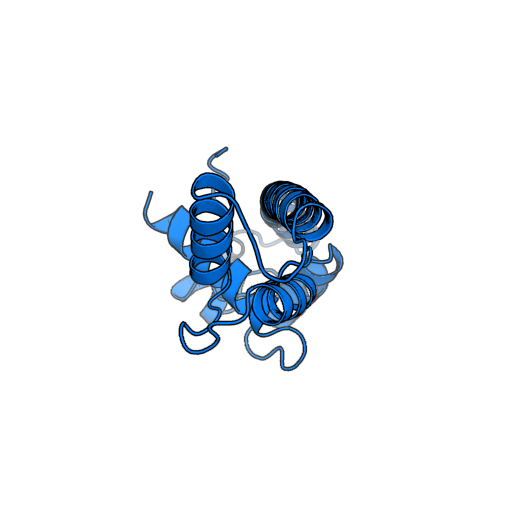507 1.992 3.781 1.00 86.62 93 THR A C 1
ATOM 756 O O . THR A 1 93 ? 5.278 1.205 4.327 1.00 86.62 93 THR A O 1
ATOM 759 N N . ILE A 1 94 ? 4.413 2.124 2.465 1.00 85.38 94 ILE A N 1
ATOM 760 C CA . ILE A 1 94 ? 5.238 1.417 1.494 1.00 85.38 94 ILE A CA 1
ATOM 761 C C . ILE A 1 94 ? 6.626 2.075 1.474 1.00 85.38 94 ILE A C 1
ATOM 763 O O . ILE A 1 94 ? 6.717 3.280 1.212 1.00 85.38 94 ILE A O 1
ATOM 767 N N . PRO A 1 95 ? 7.713 1.338 1.751 1.00 87.81 95 PRO A N 1
ATOM 768 C CA . PRO A 1 95 ? 9.053 1.902 1.690 1.00 87.81 95 PRO A CA 1
ATOM 769 C C . PRO A 1 95 ? 9.430 2.235 0.239 1.00 87.81 95 PRO A C 1
ATOM 771 O O . PRO A 1 95 ? 9.126 1.478 -0.679 1.00 87.81 95 PRO A O 1
ATOM 774 N N . VAL A 1 96 ? 10.145 3.343 0.019 1.00 85.50 96 VAL A N 1
ATOM 775 C CA . VAL A 1 96 ? 10.593 3.753 -1.332 1.00 85.50 96 VAL A CA 1
ATOM 776 C C . VAL A 1 96 ? 11.511 2.701 -1.970 1.00 85.50 96 VAL A C 1
ATOM 778 O O . VAL A 1 96 ? 11.487 2.514 -3.184 1.00 85.50 96 VAL A O 1
ATOM 781 N N . SER A 1 97 ? 12.258 1.943 -1.159 1.00 86.19 97 SER A N 1
ATOM 782 C CA . SER A 1 97 ? 13.075 0.812 -1.623 1.00 86.19 97 SER A CA 1
ATOM 783 C C . SER A 1 97 ? 12.268 -0.274 -2.343 1.00 86.19 97 SER A C 1
ATOM 785 O O . SER A 1 97 ? 12.841 -1.024 -3.132 1.00 86.19 97 SER A O 1
ATOM 787 N N . MET A 1 98 ? 10.945 -0.324 -2.158 1.00 85.62 98 MET A N 1
ATOM 788 C CA . MET A 1 98 ? 10.073 -1.239 -2.894 1.00 85.62 98 MET A CA 1
ATOM 789 C C . MET A 1 98 ? 10.105 -0.983 -4.408 1.00 85.62 98 MET A C 1
ATOM 791 O O . MET A 1 98 ? 9.908 -1.917 -5.178 1.00 85.62 98 MET A O 1
ATOM 795 N N . ILE A 1 99 ? 10.414 0.245 -4.852 1.00 87.56 99 ILE A N 1
ATOM 796 C CA . ILE A 1 99 ? 10.633 0.553 -6.276 1.00 87.56 99 ILE A CA 1
ATOM 797 C C . ILE A 1 99 ? 11.838 -0.221 -6.803 1.00 87.56 99 ILE A C 1
ATOM 799 O O . ILE A 1 99 ? 11.772 -0.798 -7.883 1.00 87.56 99 ILE A O 1
ATOM 803 N N . ALA A 1 100 ? 12.934 -0.261 -6.040 1.00 87.06 100 ALA A N 1
ATOM 804 C CA . ALA A 1 100 ? 14.133 -0.989 -6.440 1.00 87.06 100 ALA A CA 1
ATOM 805 C C . ALA A 1 100 ? 13.859 -2.496 -6.521 1.00 87.06 100 ALA A C 1
ATOM 807 O O . ALA A 1 100 ? 14.287 -3.149 -7.468 1.00 87.06 100 ALA A O 1
ATOM 808 N N . GLN A 1 101 ? 13.093 -3.037 -5.573 1.00 86.00 101 GLN A N 1
ATOM 809 C CA . GLN A 1 101 ? 12.687 -4.438 -5.613 1.00 86.00 101 GLN A CA 1
ATOM 810 C C . GLN A 1 101 ? 11.780 -4.741 -6.813 1.00 86.00 101 GLN A C 1
ATOM 812 O O . GLN A 1 101 ? 12.044 -5.685 -7.552 1.00 86.00 101 GLN A O 1
ATOM 817 N N . ALA A 1 102 ? 10.766 -3.907 -7.057 1.00 86.06 102 ALA A N 1
ATOM 818 C CA . ALA A 1 102 ? 9.891 -4.041 -8.217 1.00 86.06 102 ALA A CA 1
ATOM 819 C C . ALA A 1 102 ? 10.679 -3.948 -9.529 1.00 86.06 102 ALA A C 1
ATOM 821 O O . ALA A 1 102 ? 10.434 -4.715 -10.454 1.00 86.06 102 ALA A O 1
ATOM 822 N N . ALA A 1 103 ? 11.663 -3.052 -9.613 1.00 87.12 103 ALA A N 1
ATOM 823 C CA . ALA A 1 103 ? 12.549 -2.942 -10.765 1.00 87.12 103 ALA A CA 1
ATOM 824 C C . ALA A 1 103 ? 13.363 -4.223 -10.995 1.00 87.12 103 ALA A C 1
ATOM 826 O O . ALA A 1 103 ? 13.459 -4.685 -12.130 1.00 87.12 103 ALA A O 1
ATOM 827 N N . LEU A 1 104 ? 13.923 -4.809 -9.934 1.00 86.50 104 LEU A N 1
ATOM 828 C CA . LEU A 1 104 ? 14.681 -6.059 -10.018 1.00 86.50 104 LEU A CA 1
ATOM 829 C C . LEU A 1 104 ? 13.798 -7.230 -10.466 1.00 86.50 104 LEU A C 1
ATOM 831 O O . LEU A 1 104 ? 14.163 -7.934 -11.402 1.00 86.50 104 LEU A O 1
ATOM 835 N N . GLU A 1 105 ? 12.631 -7.411 -9.842 1.00 85.00 105 GLU A N 1
ATOM 836 C CA . GLU A 1 105 ? 11.727 -8.534 -10.130 1.00 85.00 105 GLU A CA 1
ATOM 837 C C . GLU A 1 105 ? 11.043 -8.412 -11.505 1.00 85.00 105 GLU A C 1
ATOM 839 O O . GLU A 1 105 ? 10.803 -9.415 -12.173 1.00 85.00 105 GLU A O 1
ATOM 844 N N . SER A 1 106 ? 10.769 -7.189 -11.969 1.00 86.75 106 SER A N 1
ATOM 845 C CA . SER A 1 106 ? 10.120 -6.942 -13.267 1.00 86.75 106 SER A CA 1
ATOM 846 C C . SER A 1 106 ? 11.080 -6.731 -14.439 1.00 86.75 106 SER A C 1
ATOM 848 O O . SER A 1 106 ? 10.623 -6.555 -15.570 1.00 86.75 106 SER A O 1
ATOM 850 N N . GLY A 1 107 ? 12.393 -6.679 -14.194 1.00 88.69 107 GLY A N 1
ATOM 851 C CA . GLY A 1 107 ? 13.365 -6.264 -15.207 1.00 88.69 107 GLY A CA 1
ATOM 852 C C . GLY A 1 107 ? 13.127 -4.830 -15.693 1.00 88.69 107 GLY A C 1
ATOM 853 O O . GLY A 1 107 ? 13.176 -4.568 -16.891 1.00 88.69 107 GLY A O 1
ATOM 854 N N . TRP A 1 108 ? 12.839 -3.904 -14.776 1.00 90.31 108 TRP A N 1
ATOM 855 C CA . TRP A 1 108 ? 12.445 -2.521 -15.080 1.00 90.31 108 TRP A CA 1
ATOM 856 C C . TRP A 1 108 ? 11.155 -2.430 -15.910 1.00 90.31 108 TRP A C 1
ATOM 858 O O . TRP A 1 108 ? 11.037 -1.594 -16.802 1.00 90.31 108 TRP A O 1
ATOM 868 N N . GLY A 1 109 ? 10.185 -3.298 -15.610 1.00 85.69 109 GLY A N 1
ATOM 869 C CA . GLY A 1 109 ? 8.842 -3.279 -16.191 1.00 85.69 109 GLY A CA 1
ATOM 870 C C . GLY A 1 109 ? 8.678 -4.045 -17.504 1.00 85.69 109 GLY A C 1
ATOM 871 O O . GLY A 1 109 ? 7.579 -4.038 -18.054 1.00 85.69 109 GLY A O 1
ATOM 872 N N . THR A 1 110 ? 9.721 -4.718 -18.001 1.00 87.75 110 THR A N 1
ATOM 873 C CA . THR A 1 110 ? 9.685 -5.451 -19.283 1.00 87.75 110 THR A CA 1
ATOM 874 C C . THR A 1 110 ? 9.382 -6.941 -19.152 1.00 87.75 110 THR A C 1
ATOM 876 O O . THR A 1 110 ? 9.330 -7.646 -20.155 1.00 87.75 110 THR A O 1
ATOM 879 N N . SER A 1 111 ? 9.217 -7.461 -17.936 1.00 86.31 111 SER A N 1
ATOM 880 C CA . SER A 1 111 ? 8.753 -8.833 -17.729 1.00 86.31 111 SER A CA 1
ATOM 881 C C . SER A 1 111 ? 7.369 -9.028 -18.349 1.00 86.31 111 SER A C 1
ATOM 883 O O . SER A 1 111 ? 6.495 -8.173 -18.197 1.00 86.31 111 SER A O 1
ATOM 885 N N . ARG A 1 112 ? 7.128 -10.190 -18.972 1.00 80.31 112 ARG A N 1
ATOM 886 C CA . ARG A 1 112 ? 5.804 -10.567 -19.502 1.00 80.31 112 ARG A CA 1
ATOM 887 C C . ARG A 1 112 ? 4.690 -10.408 -18.459 1.00 80.31 112 ARG A C 1
ATOM 889 O O . ARG A 1 112 ? 3.613 -9.929 -18.781 1.00 80.31 112 ARG A O 1
ATOM 896 N N . PHE A 1 113 ? 4.982 -10.698 -17.186 1.00 78.75 113 PHE A N 1
ATOM 897 C CA . PHE A 1 113 ? 4.026 -10.551 -16.083 1.00 78.75 113 PHE A CA 1
ATOM 898 C C . PHE A 1 113 ? 3.701 -9.081 -15.770 1.00 78.75 113 PHE A C 1
ATOM 900 O O . PHE A 1 113 ? 2.583 -8.756 -15.370 1.00 78.75 113 PHE A O 1
ATOM 907 N N . SER A 1 114 ? 4.652 -8.173 -15.990 1.00 78.25 114 SER A N 1
ATOM 908 C CA . SER A 1 114 ? 4.461 -6.728 -15.827 1.00 78.25 114 SER A CA 1
ATOM 909 C C . SER A 1 114 ? 3.738 -6.095 -17.016 1.00 78.25 114 SER A C 1
ATOM 911 O O . SER A 1 114 ? 2.990 -5.130 -16.837 1.00 78.25 114 SER A O 1
ATOM 913 N N . ILE A 1 115 ? 3.939 -6.647 -18.213 1.00 74.94 115 ILE A N 1
ATOM 914 C CA . ILE A 1 115 ? 3.285 -6.215 -19.452 1.00 74.94 115 ILE A CA 1
ATOM 915 C C . ILE A 1 115 ? 1.820 -6.663 -19.453 1.00 74.94 115 ILE A C 1
ATOM 917 O O . ILE A 1 115 ? 0.931 -5.820 -19.506 1.00 74.94 115 ILE A O 1
ATOM 921 N N . GLU A 1 116 ? 1.570 -7.967 -19.322 1.00 74.38 116 GLU A N 1
ATOM 922 C CA . GLU A 1 116 ? 0.235 -8.564 -19.469 1.00 74.38 116 GLU A CA 1
ATOM 923 C C . GLU A 1 116 ? -0.602 -8.473 -18.185 1.00 74.38 116 GLU A C 1
ATOM 925 O O . GLU A 1 116 ? -1.820 -8.333 -18.243 1.00 74.38 116 GLU A O 1
ATOM 930 N N . GLY A 1 117 ? 0.042 -8.541 -17.013 1.00 66.12 117 GLY A N 1
ATOM 931 C CA . GLY A 1 117 ? -0.642 -8.655 -15.718 1.00 66.12 117 GLY A CA 1
ATOM 932 C C . GLY A 1 117 ? -0.481 -7.458 -14.783 1.00 66.12 117 GLY A C 1
ATOM 933 O O . GLY A 1 117 ? -0.987 -7.497 -13.662 1.00 66.12 117 GLY A O 1
ATOM 934 N N . ASN A 1 118 ? 0.259 -6.418 -15.193 1.00 68.12 118 ASN A N 1
ATOM 935 C CA . ASN A 1 118 ? 0.657 -5.293 -14.336 1.00 68.12 118 ASN A CA 1
ATOM 936 C C . ASN A 1 118 ? 1.268 -5.736 -12.987 1.00 68.12 118 ASN A C 1
ATOM 938 O O . ASN A 1 118 ? 1.133 -5.062 -11.963 1.00 68.12 118 ASN A O 1
ATOM 942 N N . ASN A 1 119 ? 1.921 -6.900 -12.987 1.00 73.25 119 ASN A N 1
ATOM 943 C CA . ASN A 1 119 ? 2.545 -7.490 -11.817 1.00 73.25 119 ASN A CA 1
ATOM 944 C C . ASN A 1 119 ? 4.052 -7.230 -11.862 1.00 73.25 119 ASN A C 1
ATOM 946 O O . ASN A 1 119 ? 4.750 -7.707 -12.756 1.00 73.25 119 ASN A O 1
ATOM 950 N N . PHE A 1 120 ? 4.548 -6.457 -10.898 1.00 75.06 120 PHE A N 1
ATOM 951 C CA . PHE A 1 120 ? 5.963 -6.079 -10.804 1.00 75.06 120 PHE A CA 1
ATOM 952 C C . PHE A 1 120 ? 6.695 -6.775 -9.653 1.00 75.06 120 PHE A C 1
ATOM 954 O O . PHE A 1 120 ? 7.874 -6.515 -9.444 1.00 75.06 120 PHE A O 1
ATOM 961 N N . LEU A 1 121 ? 5.991 -7.613 -8.887 1.00 68.25 121 LEU A N 1
ATOM 962 C CA . LEU A 1 121 ? 6.495 -8.273 -7.686 1.00 68.25 121 LEU A CA 1
ATOM 963 C C . LEU A 1 121 ? 5.980 -9.708 -7.690 1.00 68.25 121 LEU A C 1
ATOM 965 O O . LEU A 1 121 ? 4.870 -9.958 -7.229 1.00 68.25 121 LEU A O 1
ATOM 969 N N . ASP A 1 122 ? 6.722 -10.632 -8.284 1.00 58.88 122 ASP A N 1
ATOM 970 C CA . ASP A 1 122 ? 6.248 -11.991 -8.552 1.00 58.88 122 ASP A CA 1
ATOM 971 C C . ASP A 1 122 ? 6.307 -12.883 -7.302 1.00 58.88 122 ASP A C 1
ATOM 973 O O . ASP A 1 122 ? 5.469 -13.772 -7.156 1.00 58.88 122 ASP A O 1
ATOM 977 N N . ASN A 1 123 ? 7.247 -12.639 -6.369 1.00 54.25 123 ASN A N 1
ATOM 978 C CA . ASN A 1 123 ? 7.517 -13.600 -5.288 1.00 54.25 123 ASN A CA 1
ATOM 979 C C . ASN A 1 123 ? 7.986 -13.005 -3.942 1.00 54.25 123 ASN A C 1
ATOM 981 O O . ASN A 1 123 ? 8.863 -13.548 -3.265 1.00 54.25 123 ASN A O 1
ATOM 985 N N . THR A 1 124 ? 7.413 -11.883 -3.500 1.00 50.00 124 THR A N 1
ATOM 986 C CA . THR A 1 124 ? 7.820 -11.280 -2.221 1.00 50.00 124 THR A CA 1
ATOM 987 C C . THR A 1 124 ? 7.136 -11.934 -1.008 1.00 50.00 124 THR A C 1
ATOM 989 O O . THR A 1 124 ? 6.047 -11.536 -0.593 1.00 50.00 124 THR A O 1
ATOM 992 N N . VAL A 1 125 ? 7.817 -12.890 -0.368 1.00 36.47 125 VAL A N 1
ATOM 993 C CA . VAL A 1 125 ? 7.390 -13.516 0.907 1.00 36.47 125 VAL A CA 1
ATOM 994 C C . VAL A 1 125 ? 7.328 -12.503 2.071 1.00 36.47 125 V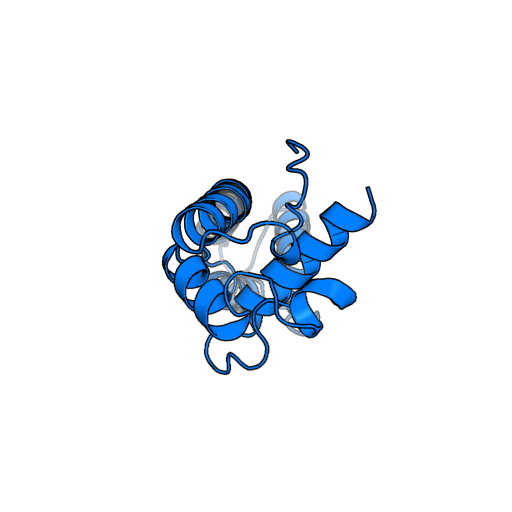AL A C 1
ATOM 996 O O . VAL A 1 125 ? 6.588 -12.704 3.029 1.00 36.47 125 VAL A O 1
ATOM 999 N N . LEU A 1 126 ? 8.035 -11.368 1.989 1.00 36.06 126 LEU A N 1
ATOM 1000 C CA . LEU A 1 126 ? 8.205 -10.445 3.124 1.00 36.06 126 LEU A CA 1
ATOM 1001 C C . LEU A 1 126 ? 7.187 -9.297 3.246 1.00 36.06 126 LEU A C 1
ATOM 1003 O O . LEU A 1 126 ? 7.277 -8.523 4.195 1.00 36.06 126 LEU A O 1
ATOM 1007 N N . GLN A 1 127 ? 6.220 -9.146 2.338 1.00 47.25 127 GLN A N 1
ATOM 1008 C CA . GLN A 1 127 ? 5.346 -7.959 2.330 1.00 47.25 127 GLN A CA 1
ATOM 1009 C C . GLN A 1 127 ? 3.951 -8.231 1.730 1.00 47.25 127 GLN A C 1
ATOM 1011 O O . GLN A 1 127 ? 3.387 -7.353 1.084 1.00 47.25 127 GLN A O 1
ATOM 1016 N N . GLN A 1 128 ? 3.354 -9.418 1.915 1.00 49.69 128 GLN A N 1
ATOM 1017 C CA . GLN A 1 128 ? 2.078 -9.775 1.255 1.00 49.69 128 GLN A CA 1
ATOM 1018 C C . GLN A 1 128 ? 0.969 -8.714 1.407 1.00 49.69 128 GLN A C 1
ATOM 1020 O O . GLN A 1 128 ? 0.239 -8.470 0.450 1.00 49.69 128 GLN A O 1
ATOM 1025 N N . VAL A 1 129 ? 0.871 -8.019 2.546 1.00 51.16 129 VAL A N 1
ATOM 1026 C CA . VAL A 1 129 ? -0.126 -6.948 2.757 1.00 51.16 129 VAL A CA 1
ATOM 1027 C C . VAL A 1 129 ? 0.171 -5.704 1.906 1.00 51.16 129 VAL A C 1
ATOM 1029 O O . VAL A 1 129 ? -0.732 -5.160 1.269 1.00 51.16 129 VAL A O 1
ATOM 1032 N N . VAL A 1 130 ? 1.433 -5.273 1.845 1.00 54.91 130 VAL A N 1
ATOM 1033 C CA . VAL A 1 130 ? 1.866 -4.102 1.063 1.00 54.91 130 VAL A CA 1
ATOM 1034 C C . VAL A 1 130 ? 1.812 -4.392 -0.437 1.00 54.91 130 VAL A C 1
ATOM 1036 O O . VAL A 1 130 ? 1.304 -3.571 -1.199 1.00 54.91 130 VAL A O 1
ATOM 1039 N N . VAL A 1 131 ? 2.244 -5.585 -0.856 1.00 59.66 131 VAL A N 1
ATOM 1040 C CA . VAL A 1 131 ? 2.181 -6.034 -2.255 1.00 59.66 131 VAL A CA 1
ATOM 1041 C C . VAL A 1 131 ? 0.736 -6.182 -2.721 1.00 59.66 131 VAL A C 1
ATOM 1043 O O . VAL A 1 131 ? 0.394 -5.691 -3.795 1.00 59.66 131 VAL A O 1
ATOM 1046 N N . SER A 1 132 ? -0.140 -6.777 -1.906 1.00 62.09 132 SER A N 1
ATOM 1047 C CA . SER A 1 132 ? -1.568 -6.896 -2.237 1.00 62.09 132 SER A CA 1
ATOM 1048 C C . SER A 1 132 ? -2.228 -5.527 -2.365 1.00 62.09 132 SER A C 1
ATOM 1050 O O . SER A 1 132 ? -3.033 -5.313 -3.270 1.00 62.09 132 SER A O 1
ATOM 1052 N N . ARG A 1 133 ? -1.853 -4.567 -1.509 1.00 65.00 133 ARG A N 1
ATOM 1053 C CA . ARG A 1 133 ? -2.385 -3.205 -1.581 1.00 65.00 133 ARG A CA 1
ATOM 1054 C C . ARG A 1 133 ? -1.891 -2.453 -2.812 1.00 65.00 133 ARG A C 1
ATOM 1056 O O . ARG A 1 133 ? -2.696 -1.797 -3.468 1.00 65.00 133 ARG A O 1
ATOM 1063 N N . LEU A 1 134 ? -0.605 -2.568 -3.137 1.00 64.31 134 LEU A N 1
ATOM 1064 C CA . LEU A 1 134 ? -0.034 -1.975 -4.344 1.00 64.31 134 LEU A CA 1
ATOM 1065 C C . LEU A 1 134 ? -0.698 -2.561 -5.601 1.00 64.31 134 LEU A C 1
ATOM 1067 O O . LEU A 1 134 ? -1.133 -1.799 -6.457 1.00 64.31 134 LEU A O 1
ATOM 1071 N N . ARG A 1 135 ? -0.870 -3.889 -5.670 1.00 66.88 135 ARG A N 1
ATOM 1072 C CA . ARG A 1 135 ? -1.571 -4.569 -6.775 1.00 66.88 135 ARG A CA 1
ATOM 1073 C C . ARG A 1 135 ? -3.024 -4.112 -6.917 1.00 66.88 135 ARG A C 1
ATOM 1075 O O . ARG A 1 135 ? -3.430 -3.750 -8.015 1.00 66.88 135 ARG A O 1
ATOM 1082 N N . MET A 1 136 ? -3.789 -4.075 -5.824 1.00 66.44 136 MET A N 1
ATOM 1083 C CA . MET A 1 136 ? -5.195 -3.647 -5.851 1.00 66.44 136 MET A CA 1
ATOM 1084 C C . MET A 1 136 ? -5.343 -2.199 -6.337 1.00 66.44 136 MET A C 1
ATOM 1086 O O . MET A 1 136 ? -6.215 -1.901 -7.145 1.00 66.44 136 MET A O 1
ATOM 1090 N N . LEU A 1 137 ? -4.469 -1.297 -5.882 1.00 64.31 137 LEU A N 1
ATOM 1091 C CA . LEU A 1 137 ? -4.516 0.114 -6.272 1.00 64.31 137 LEU A CA 1
ATOM 1092 C C . LEU A 1 137 ? -4.071 0.333 -7.720 1.00 64.31 137 LEU A C 1
ATOM 1094 O O . LEU A 1 137 ? -4.671 1.143 -8.420 1.00 64.31 137 LEU A O 1
ATOM 1098 N N . LEU A 1 138 ? -3.067 -0.414 -8.187 1.00 64.75 138 LEU A N 1
ATOM 1099 C CA . LEU A 1 138 ? -2.674 -0.422 -9.595 1.00 64.75 138 LEU A CA 1
ATOM 1100 C C . LEU A 1 138 ? -3.803 -0.948 -10.498 1.00 64.75 138 LEU A C 1
ATOM 1102 O O . LEU A 1 138 ? -3.993 -0.415 -11.584 1.00 64.75 138 LEU A O 1
ATOM 1106 N N . GLN A 1 139 ? -4.581 -1.942 -10.056 1.00 65.44 139 GLN A N 1
ATOM 1107 C CA . GLN A 1 139 ? -5.774 -2.403 -10.778 1.00 65.44 139 GLN A CA 1
ATOM 1108 C C . GLN A 1 139 ? -6.910 -1.369 -10.769 1.00 65.44 139 GLN A C 1
ATOM 1110 O O . GLN A 1 139 ? -7.559 -1.169 -11.790 1.00 65.44 139 GLN A O 1
ATOM 1115 N N . GLU A 1 140 ? -7.130 -0.662 -9.657 1.00 62.41 140 GLU A N 1
ATOM 1116 C CA . GLU A 1 140 ? -8.151 0.392 -9.573 1.00 62.41 140 GLU A CA 1
ATOM 1117 C C . GLU A 1 140 ? -7.839 1.596 -10.484 1.00 62.41 140 GLU A C 1
ATOM 1119 O O . GLU A 1 140 ? -8.760 2.225 -10.999 1.00 62.41 140 GLU A O 1
ATOM 1124 N N . GLN A 1 141 ? -6.556 1.911 -10.709 1.00 57.59 141 GLN A N 1
ATOM 1125 C CA . GLN A 1 141 ? -6.139 2.915 -11.699 1.00 57.59 141 GLN A CA 1
ATOM 1126 C C . GLN A 1 141 ? -6.398 2.475 -13.147 1.00 57.59 141 GLN A C 1
ATOM 1128 O O . GLN A 1 141 ? -6.574 3.334 -13.997 1.00 57.59 141 GLN A O 1
ATOM 1133 N N . LEU A 1 142 ? -6.423 1.167 -13.432 1.00 53.34 142 LEU A N 1
ATOM 1134 C CA . LEU A 1 142 ? -6.663 0.630 -14.779 1.00 53.34 142 LEU A CA 1
ATOM 1135 C C . LEU A 1 142 ? -8.153 0.546 -15.145 1.00 53.34 142 LEU A C 1
ATOM 1137 O O . LEU A 1 142 ? -8.480 0.450 -16.322 1.00 53.34 142 LEU A O 1
ATOM 1141 N N . MET A 1 143 ? -9.055 0.544 -14.155 1.00 50.69 143 MET A N 1
ATOM 1142 C CA . MET A 1 143 ? -10.511 0.499 -14.376 1.00 50.69 143 MET A CA 1
ATOM 1143 C C . MET A 1 143 ? -11.175 1.888 -14.446 1.00 50.69 143 MET A C 1
ATOM 1145 O O . MET A 1 143 ? -12.403 1.965 -14.478 1.00 50.69 143 MET A O 1
ATOM 1149 N N . LYS A 1 144 ? -10.392 2.973 -14.425 1.00 45.44 144 LYS A N 1
ATOM 1150 C CA . LYS A 1 144 ? -10.854 4.365 -14.554 1.00 45.44 144 LYS A CA 1
ATOM 1151 C C . LYS A 1 144 ? -10.305 4.973 -15.832 1.00 45.44 144 LYS A C 1
ATOM 1153 O O . LYS A 1 144 ? -11.067 5.728 -16.467 1.00 45.44 144 LYS A O 1
#

Organism: NCBI:txid1755811

Radius of gyration: 18.07 Å; chains: 1; bounding box: 40×26×54 Å